Protein AF-A0A1S8C8N1-F1 (afdb_monomer_lite)

Radius of gyration: 22.49 Å; chains: 1; bounding box: 58×48×48 Å

Foldseek 3Di:
DDDPPCCVDPVNVCPDPPHDFDDDCPPPPCNPDTDRDDDDDDPVVPDDDDDADEDDPGPHDPPPCPCVVPVQADVQKDFDADPVRDTQDTGRHRDDPVVVVVRVVVSVCVVVVNPPPDD

Structu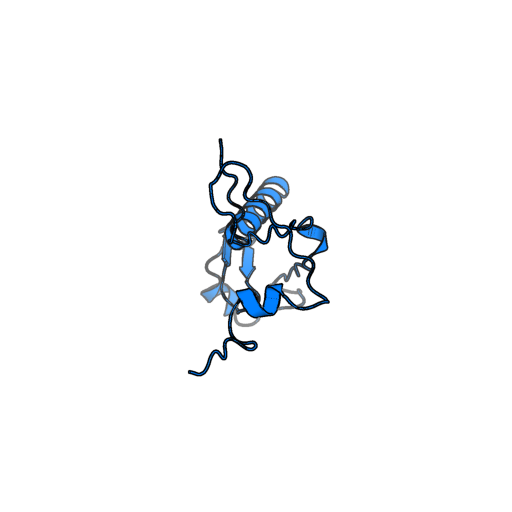re (mmCIF, N/CA/C/O backbone):
data_AF-A0A1S8C8N1-F1
#
_entry.id   AF-A0A1S8C8N1-F1
#
loop_
_atom_site.group_PDB
_atom_site.id
_atom_site.type_symbol
_atom_site.label_atom_id
_atom_site.label_alt_id
_atom_site.label_comp_id
_atom_site.label_asym_id
_atom_site.label_entity_id
_atom_site.label_seq_id
_atom_site.pdbx_PDB_ins_code
_atom_site.Cartn_x
_atom_site.Cartn_y
_atom_site.Cartn_z
_atom_site.occupancy
_atom_site.B_iso_or_equiv
_atom_site.auth_seq_id
_atom_site.auth_comp_id
_atom_site.auth_asym_id
_atom_site.auth_atom_id
_atom_site.pdbx_PDB_model_num
ATOM 1 N N . MET A 1 1 ? -34.673 -33.971 25.544 1.00 37.94 1 MET A N 1
ATOM 2 C CA . MET A 1 1 ? -34.764 -32.505 25.387 1.00 37.94 1 MET A CA 1
ATOM 3 C C . MET A 1 1 ? -33.391 -31.929 25.726 1.00 37.94 1 MET A C 1
ATOM 5 O O . MET A 1 1 ? -33.162 -31.575 26.871 1.00 37.94 1 MET A O 1
ATOM 9 N N . SER A 1 2 ? -32.446 -31.966 24.779 1.00 38.16 2 SER A N 1
ATOM 10 C CA . SER A 1 2 ? -31.076 -31.470 24.998 1.00 38.16 2 SER A CA 1
ATOM 11 C C . SER A 1 2 ? -30.982 -30.014 24.570 1.00 38.16 2 SER A C 1
ATOM 13 O O . SER A 1 2 ? -31.166 -29.705 23.396 1.00 38.16 2 SER A O 1
ATOM 15 N N . VAL A 1 3 ? -30.699 -29.137 25.528 1.00 52.00 3 VAL A N 1
ATOM 16 C CA . VAL A 1 3 ? -30.239 -27.769 25.282 1.00 52.00 3 VAL A CA 1
ATOM 17 C C . VAL A 1 3 ? -28.735 -27.784 25.503 1.00 52.00 3 VAL A C 1
ATOM 19 O O . VAL A 1 3 ? -28.273 -27.699 26.632 1.00 52.00 3 VAL A O 1
ATOM 22 N N . GLU A 1 4 ? -27.983 -27.906 24.415 1.00 50.19 4 GLU A N 1
ATOM 23 C CA . GLU A 1 4 ? -26.529 -27.738 24.406 1.00 50.19 4 GLU A CA 1
ATOM 24 C C . GLU A 1 4 ? -26.156 -26.598 23.437 1.00 50.19 4 GLU A C 1
ATOM 26 O O . GLU A 1 4 ? -25.770 -26.858 22.302 1.00 50.19 4 GLU A O 1
ATOM 31 N N . PRO A 1 5 ? -26.249 -25.313 23.828 1.00 52.84 5 PRO A N 1
ATOM 32 C CA . PRO A 1 5 ? -25.493 -24.248 23.184 1.00 52.84 5 PRO A CA 1
ATOM 33 C C . PRO A 1 5 ? -24.304 -23.910 24.093 1.00 52.84 5 PRO A C 1
ATOM 35 O O . PRO A 1 5 ? -24.222 -22.824 24.660 1.00 52.84 5 PRO A O 1
ATOM 38 N N . GLY A 1 6 ? -23.435 -24.895 24.334 1.00 53.34 6 GLY A N 1
ATOM 39 C CA . GLY A 1 6 ? -22.503 -24.865 25.464 1.00 53.34 6 GLY A CA 1
ATOM 40 C C . GLY A 1 6 ? -21.233 -24.037 25.279 1.00 53.34 6 GLY A C 1
ATOM 41 O O . GLY A 1 6 ? -20.624 -23.707 26.283 1.00 53.34 6 GLY A O 1
ATOM 42 N N . LEU A 1 7 ? -20.831 -23.693 24.048 1.00 51.84 7 LEU A N 1
ATOM 43 C CA . LEU A 1 7 ? -19.620 -22.891 23.760 1.00 51.84 7 LEU A CA 1
ATOM 44 C C . LEU A 1 7 ? -19.541 -22.391 22.303 1.00 51.84 7 LEU A C 1
ATOM 46 O O . LEU A 1 7 ? -18.928 -21.362 22.049 1.00 51.84 7 LEU A O 1
ATOM 50 N N . LEU A 1 8 ? -20.195 -23.071 21.351 1.00 52.16 8 LEU A N 1
ATOM 51 C CA . LEU A 1 8 ? -20.136 -22.751 19.911 1.00 52.16 8 LEU A CA 1
ATOM 52 C C . LEU A 1 8 ? -21.081 -21.620 19.457 1.00 52.16 8 LEU A C 1
ATOM 54 O O . LEU A 1 8 ? -21.174 -21.338 18.267 1.00 52.16 8 LEU A O 1
ATOM 58 N N . HIS A 1 9 ? -21.810 -20.981 20.375 1.00 58.22 9 HIS A N 1
ATOM 59 C CA . HIS A 1 9 ? -22.715 -19.876 20.049 1.00 58.22 9 HIS A CA 1
ATOM 60 C C . HIS A 1 9 ? -22.185 -18.556 20.607 1.00 58.22 9 HIS A C 1
ATOM 62 O O . HIS A 1 9 ? -21.781 -18.489 21.767 1.00 58.22 9 HIS A O 1
ATOM 68 N N . THR A 1 10 ? -22.297 -17.477 19.826 1.00 57.44 10 THR A N 1
ATOM 69 C CA . THR A 1 10 ? -21.892 -16.111 20.206 1.00 57.44 10 THR A CA 1
ATOM 70 C C . THR A 1 10 ? -22.488 -15.674 21.548 1.00 57.44 10 THR A C 1
ATOM 72 O O . THR A 1 10 ? -21.830 -15.023 22.341 1.00 57.44 10 THR A O 1
ATOM 75 N N . ASN A 1 11 ? -23.707 -16.096 21.892 1.00 63.69 11 ASN A N 1
ATOM 76 C CA . ASN A 1 11 ? -24.278 -15.783 23.209 1.00 63.69 11 ASN A CA 1
ATOM 77 C C . ASN A 1 11 ? -23.594 -16.520 24.378 1.00 63.69 11 ASN A C 1
ATOM 79 O O . ASN A 1 11 ? -23.635 -16.033 25.503 1.00 63.69 11 ASN A O 1
ATOM 83 N N . GLY A 1 12 ? -22.977 -17.681 24.143 1.00 66.56 12 GLY A N 1
ATOM 84 C CA . GLY A 1 12 ? -22.240 -18.443 25.155 1.00 66.56 12 GLY A CA 1
ATOM 85 C C . GLY A 1 12 ? -20.892 -17.811 25.509 1.00 66.56 12 GLY A C 1
ATOM 86 O O . GLY A 1 12 ? -20.526 -17.779 26.686 1.00 66.56 12 GLY A O 1
ATOM 87 N N . ILE A 1 13 ? -20.191 -17.237 24.521 1.00 68.00 13 ILE A N 1
ATOM 88 C CA . ILE A 1 13 ? -18.919 -16.531 24.753 1.00 68.00 13 ILE A CA 1
ATOM 89 C C . ILE A 1 13 ? -19.133 -15.231 25.545 1.00 68.00 13 ILE A C 1
ATOM 91 O O . ILE A 1 13 ? -18.355 -14.903 26.432 1.00 68.00 13 ILE A O 1
ATOM 95 N N . LEU A 1 14 ? -20.257 -14.543 25.320 1.00 68.06 14 LEU A N 1
ATOM 96 C CA . LEU A 1 14 ? -20.612 -13.307 26.032 1.00 68.06 14 LEU A CA 1
ATOM 97 C C . LEU A 1 14 ? -21.055 -13.527 27.487 1.00 68.06 14 LEU A C 1
ATOM 99 O O . LEU A 1 14 ? -21.281 -12.561 28.213 1.00 68.06 14 LEU A O 1
ATOM 103 N N . ARG A 1 15 ? -21.215 -14.783 27.918 1.00 70.81 15 ARG A N 1
ATOM 104 C CA . ARG A 1 15 ? -21.560 -15.149 29.303 1.00 70.81 15 ARG A CA 1
ATOM 105 C C . ARG A 1 15 ? -20.358 -15.654 30.098 1.00 70.81 15 ARG A C 1
ATOM 107 O O . ARG A 1 15 ? -20.535 -16.085 31.235 1.00 70.81 15 ARG A O 1
ATOM 114 N N . GLN A 1 16 ? -19.162 -15.624 29.513 1.00 75.12 16 GLN A N 1
ATOM 115 C CA . GLN A 1 16 ? -17.948 -16.035 30.202 1.00 75.12 16 GLN A CA 1
ATOM 116 C C . GLN A 1 16 ? -17.550 -15.001 31.268 1.00 75.12 16 GLN A C 1
ATOM 118 O O . GLN A 1 16 ? -17.677 -13.803 31.027 1.00 75.12 16 GLN A O 1
ATOM 123 N N . PRO A 1 17 ? -17.029 -15.434 32.429 1.00 64.50 17 PRO A N 1
ATOM 124 C CA . PRO A 1 17 ? -16.709 -14.541 33.549 1.00 64.50 17 PRO A CA 1
ATOM 125 C C . PRO A 1 17 ? -15.569 -13.552 33.257 1.00 64.50 17 PRO A C 1
ATOM 127 O O . PRO A 1 17 ? -15.396 -12.588 33.994 1.00 64.50 17 PRO A O 1
ATOM 130 N N . TRP A 1 18 ? -14.795 -13.787 32.194 1.00 64.94 18 TRP A N 1
ATOM 131 C CA . TRP A 1 18 ? -13.705 -12.926 31.727 1.00 64.94 18 TRP A CA 1
ATOM 132 C C . TRP A 1 18 ? -14.126 -11.964 30.603 1.00 64.94 18 TRP A C 1
ATOM 134 O O . TRP A 1 18 ? -13.303 -11.189 30.122 1.00 64.94 18 TRP A O 1
ATOM 144 N N . VAL A 1 19 ? -15.395 -11.995 30.180 1.00 64.94 19 VAL A N 1
ATOM 145 C CA . VAL A 1 19 ? -15.954 -11.069 29.190 1.00 64.94 19 VAL A CA 1
ATOM 146 C C . VAL A 1 19 ? -16.843 -10.061 29.913 1.00 64.94 19 VAL A C 1
ATOM 148 O O . VAL A 1 19 ? -17.781 -10.448 30.606 1.00 64.94 19 VAL A O 1
ATOM 151 N N . THR A 1 20 ? -16.582 -8.767 29.714 1.00 67.06 20 THR A N 1
ATOM 152 C CA . THR A 1 20 ? -17.425 -7.671 30.221 1.00 67.06 20 THR A CA 1
ATOM 153 C C . THR A 1 20 ? -18.229 -7.079 29.064 1.00 67.06 20 THR A C 1
ATOM 155 O O . THR A 1 20 ? -17.762 -6.150 28.406 1.00 67.06 20 THR A O 1
ATOM 158 N N . PRO A 1 21 ? -19.414 -7.623 28.744 1.00 65.12 21 PRO A N 1
ATOM 159 C CA . PRO A 1 21 ? -20.219 -7.100 27.655 1.00 65.12 21 PRO A CA 1
ATOM 160 C C . PRO A 1 21 ? -20.938 -5.817 28.080 1.00 65.12 21 PRO A C 1
ATOM 162 O O . PRO A 1 21 ? -21.640 -5.790 29.092 1.00 65.12 21 PRO A O 1
ATOM 165 N N . GLU A 1 22 ? -20.838 -4.773 27.266 1.00 65.56 22 GLU A N 1
ATOM 166 C CA . GLU A 1 22 ? -21.710 -3.609 27.391 1.00 65.56 22 GLU A CA 1
ATOM 167 C C . GLU A 1 22 ? -23.068 -3.933 26.745 1.00 65.56 22 GLU A C 1
ATOM 169 O O . GLU A 1 22 ? -23.145 -4.379 25.600 1.00 65.56 22 GLU A O 1
ATOM 174 N N . ARG A 1 23 ? -24.159 -3.772 27.501 1.00 60.62 23 ARG A N 1
ATOM 175 C CA . ARG A 1 23 ? -25.528 -3.914 26.992 1.00 60.62 23 ARG A CA 1
ATOM 176 C C . ARG A 1 23 ? -26.140 -2.532 26.887 1.00 60.62 23 ARG A C 1
ATOM 178 O O . ARG A 1 23 ? -26.576 -1.985 27.895 1.00 60.62 23 ARG A O 1
ATOM 185 N N . THR A 1 24 ? -26.202 -1.989 25.679 1.00 59.88 24 THR A N 1
ATOM 186 C CA . THR A 1 24 ? -26.974 -0.775 25.426 1.00 59.88 24 THR A CA 1
ATOM 187 C C . THR A 1 24 ? -28.005 -1.030 24.332 1.00 59.88 24 THR A C 1
ATOM 189 O O . THR A 1 24 ? -27.676 -1.293 23.179 1.00 59.88 24 THR A O 1
ATOM 192 N N . SER A 1 25 ? -29.274 -1.033 24.737 1.00 56.41 25 SER A N 1
ATOM 193 C CA . SER A 1 25 ? -30.461 -1.180 23.881 1.00 56.41 25 SER A CA 1
ATOM 194 C C . SER A 1 25 ? -31.470 -0.046 24.108 1.00 56.41 25 SER A C 1
ATOM 196 O O . SER A 1 25 ? -32.614 -0.125 23.651 1.00 56.41 25 SER A O 1
ATOM 198 N N . ALA A 1 26 ? -31.069 1.000 24.842 1.00 54.62 26 ALA A N 1
ATOM 199 C CA . ALA A 1 26 ? -31.945 2.092 25.244 1.00 54.62 26 ALA A CA 1
ATOM 200 C C . ALA A 1 26 ? -32.576 2.763 24.010 1.00 54.62 26 ALA A C 1
ATOM 202 O O . ALA A 1 26 ? -31.875 3.295 23.155 1.00 54.62 26 ALA A O 1
ATOM 203 N N . GLY A 1 27 ? -33.910 2.708 23.920 1.00 60.88 27 GLY A N 1
ATOM 204 C CA . GLY A 1 27 ? -34.695 3.314 22.838 1.00 60.88 27 GLY A CA 1
ATOM 205 C C . GLY A 1 27 ? -34.939 2.443 21.597 1.00 60.88 27 GLY A C 1
ATOM 206 O O . GLY A 1 27 ? -35.653 2.891 20.707 1.00 60.88 27 GLY A O 1
ATOM 207 N N . LEU A 1 28 ? -34.410 1.212 21.529 1.00 64.31 28 LEU A N 1
ATOM 208 C CA . LEU A 1 28 ? -34.479 0.365 20.319 1.00 64.31 28 LEU A CA 1
ATOM 209 C C . LEU A 1 28 ? -35.344 -0.904 20.468 1.00 64.31 28 LEU A C 1
ATOM 211 O O . LEU A 1 28 ? -35.538 -1.632 19.498 1.00 64.31 28 LEU A O 1
ATOM 215 N N . GLY A 1 29 ? -35.876 -1.185 21.665 1.00 62.12 29 GLY A N 1
ATOM 216 C CA . GLY A 1 29 ? -36.768 -2.330 21.917 1.00 62.12 29 GLY A CA 1
ATOM 217 C C . GLY A 1 29 ? -36.088 -3.707 21.873 1.00 62.12 29 GLY A C 1
ATOM 218 O O . GLY A 1 29 ? -36.755 -4.722 21.675 1.00 62.12 29 GLY A O 1
ATOM 219 N N . TRP A 1 30 ? -34.759 -3.763 22.013 1.00 62.12 30 TRP A N 1
ATOM 220 C CA . TRP A 1 30 ? -33.960 -4.992 21.906 1.00 62.12 30 TRP A CA 1
ATOM 221 C C . TRP A 1 30 ? -33.360 -5.414 23.256 1.00 62.12 30 TRP A C 1
ATOM 223 O O . TRP A 1 30 ? -32.146 -5.519 23.409 1.00 62.12 30 TRP A O 1
ATOM 233 N N . ASP A 1 31 ? -34.205 -5.709 24.245 1.00 59.62 31 ASP A N 1
ATOM 234 C CA . ASP A 1 31 ? -33.807 -6.016 25.636 1.00 59.62 31 ASP A CA 1
ATOM 235 C C . ASP A 1 31 ? -32.970 -7.301 25.820 1.00 59.62 31 ASP A C 1
ATOM 237 O O . ASP A 1 31 ? -32.490 -7.599 26.916 1.00 59.62 31 ASP A O 1
ATOM 241 N N . ARG A 1 32 ? -32.799 -8.102 24.759 1.00 59.56 32 ARG A N 1
ATOM 242 C CA . ARG A 1 32 ? -32.085 -9.393 24.791 1.00 59.56 32 ARG A CA 1
ATOM 243 C C . ARG A 1 32 ? -30.932 -9.499 23.793 1.00 59.56 32 ARG A C 1
ATOM 245 O O . ARG A 1 32 ? -30.372 -10.586 23.666 1.00 59.56 32 ARG A O 1
ATOM 252 N N . GLN A 1 33 ? -30.577 -8.417 23.099 1.00 56.72 33 GLN A N 1
ATOM 253 C CA . GLN A 1 33 ? -29.446 -8.419 22.171 1.00 56.72 33 GLN A CA 1
ATOM 254 C C . GLN A 1 33 ? -28.216 -7.761 22.792 1.00 56.72 33 GLN A C 1
ATOM 256 O O . GLN A 1 33 ? -28.304 -6.772 23.516 1.00 56.72 33 GLN A O 1
ATOM 261 N N . TYR A 1 34 ? -27.059 -8.352 22.520 1.00 53.72 34 TYR A N 1
ATOM 262 C CA . TYR A 1 34 ? -25.767 -7.814 22.907 1.00 53.72 34 TYR A CA 1
ATOM 263 C C . TYR A 1 34 ? -25.181 -7.038 21.731 1.00 53.72 34 TYR A C 1
ATOM 265 O O . TYR A 1 34 ? -24.967 -7.619 20.669 1.00 53.72 34 TYR A O 1
ATOM 273 N N . LEU A 1 35 ? -24.886 -5.755 21.933 1.00 51.97 35 LEU A N 1
ATOM 274 C CA . LEU A 1 35 ? -24.106 -4.954 20.996 1.00 51.97 35 LEU A CA 1
ATOM 275 C C . LEU A 1 35 ? -22.703 -4.794 21.592 1.00 51.97 35 LEU A C 1
ATOM 277 O O . LEU A 1 35 ? -22.512 -4.028 22.531 1.00 51.97 35 LEU A O 1
ATOM 281 N N . SER A 1 36 ? -21.720 -5.550 21.101 1.00 46.72 36 SER A N 1
ATOM 282 C CA . SER A 1 36 ? -20.329 -5.301 21.490 1.00 46.72 36 SER A CA 1
ATOM 283 C C . SER A 1 36 ? -19.843 -4.067 20.738 1.00 46.72 36 SER A C 1
ATOM 285 O O . SER A 1 36 ? -19.540 -4.133 19.550 1.00 46.72 36 SER A O 1
ATOM 287 N N . VAL A 1 37 ? -19.800 -2.927 21.424 1.00 50.16 37 VAL A N 1
ATOM 288 C CA . VAL A 1 37 ? -19.094 -1.742 20.937 1.00 50.16 37 VAL A CA 1
ATOM 289 C C . VAL A 1 37 ? -17.621 -1.892 21.296 1.00 50.16 37 VAL A C 1
ATOM 291 O O . VAL A 1 37 ? -17.200 -1.618 22.416 1.00 50.16 37 VAL A O 1
ATOM 294 N N . GLN A 1 38 ? -16.808 -2.364 20.353 1.00 48.00 38 GLN A N 1
ATOM 295 C CA . GLN A 1 38 ? -15.362 -2.257 20.511 1.00 48.00 38 GLN A CA 1
ATOM 296 C C . GLN A 1 38 ? -14.956 -0.810 20.231 1.00 48.00 38 GLN A C 1
ATOM 298 O O . GLN A 1 38 ? -15.095 -0.314 19.111 1.00 48.00 38 GLN A O 1
ATOM 303 N N . ARG A 1 39 ? -14.463 -0.108 21.259 1.00 48.72 39 ARG A N 1
ATOM 304 C CA . ARG A 1 39 ? -13.761 1.160 21.049 1.00 48.72 39 ARG A CA 1
ATOM 305 C C . ARG A 1 39 ? -12.460 0.850 20.324 1.00 48.72 39 ARG A C 1
ATOM 307 O O . ARG A 1 39 ? -11.541 0.299 20.920 1.00 48.72 39 ARG A O 1
ATOM 314 N N . ALA A 1 40 ? -12.390 1.202 19.048 1.00 44.31 40 ALA A N 1
ATOM 315 C CA . ALA A 1 40 ? -11.139 1.117 18.315 1.00 44.31 40 ALA A CA 1
ATOM 316 C C . ALA A 1 40 ? -10.114 2.082 18.926 1.00 44.31 40 ALA A C 1
ATOM 318 O O . ALA A 1 40 ? -10.424 3.253 19.167 1.00 44.31 40 ALA A O 1
ATOM 319 N N . GLN A 1 41 ? -8.906 1.583 19.160 1.00 47.50 41 GLN A N 1
ATOM 320 C CA . GLN A 1 41 ? -7.753 2.410 19.495 1.00 47.50 41 GLN A CA 1
ATOM 321 C C . GLN A 1 41 ? -7.291 3.242 18.283 1.00 47.50 41 GLN A C 1
ATOM 323 O O . GLN A 1 41 ? -7.645 2.927 17.141 1.00 47.50 41 GLN A O 1
ATOM 328 N N . PRO A 1 42 ? -6.519 4.320 18.514 1.00 51.56 42 PRO A N 1
ATOM 329 C CA . PRO A 1 42 ? -5.867 5.073 17.447 1.00 51.56 42 PRO A CA 1
ATOM 330 C C . PRO A 1 42 ? -4.948 4.171 16.601 1.00 51.56 42 PRO A C 1
ATOM 332 O O . PRO A 1 42 ? -4.047 3.519 17.115 1.00 51.56 42 PRO A O 1
ATOM 335 N N . TYR A 1 43 ? -5.166 4.163 15.285 1.00 53.66 43 TYR A N 1
ATOM 336 C CA . TYR A 1 43 ? -4.573 3.223 14.320 1.00 53.66 43 TYR A CA 1
ATOM 337 C C . TYR A 1 43 ? -3.038 3.153 14.310 1.00 53.66 43 TYR A C 1
ATOM 339 O O . TYR A 1 43 ? -2.490 2.072 14.109 1.00 53.66 43 TYR A O 1
ATOM 347 N N . ARG A 1 44 ? -2.346 4.283 14.530 1.00 52.66 44 ARG A N 1
ATOM 348 C CA . ARG A 1 44 ? -0.872 4.349 14.494 1.00 52.66 44 ARG A CA 1
ATOM 349 C C . ARG A 1 44 ? -0.216 3.556 15.623 1.00 52.66 44 ARG A C 1
ATOM 351 O O . ARG A 1 44 ? 0.947 3.203 15.508 1.00 52.66 44 ARG A O 1
ATOM 358 N N . GLU A 1 45 ? -0.949 3.301 16.702 1.00 53.25 45 GLU A N 1
ATOM 359 C CA . GLU A 1 45 ? -0.428 2.604 17.880 1.00 53.25 45 GLU A CA 1
ATOM 360 C C . GLU A 1 45 ? -0.738 1.101 17.852 1.00 53.25 45 GLU A C 1
ATOM 362 O O . GLU A 1 45 ? -0.154 0.342 18.621 1.00 53.25 45 GLU A O 1
ATOM 367 N N . SER A 1 46 ? -1.656 0.657 16.984 1.00 60.25 46 SER A N 1
ATOM 368 C CA . SER A 1 46 ? -2.155 -0.724 16.983 1.00 60.25 46 SER A CA 1
ATOM 369 C C . SER A 1 46 ? -1.493 -1.633 15.947 1.00 60.25 46 SER A C 1
ATOM 371 O O . SER A 1 46 ? -1.566 -2.852 16.102 1.00 60.25 46 SER A O 1
ATOM 373 N N . PHE A 1 47 ? -0.862 -1.080 14.904 1.00 65.56 47 PHE A N 1
ATOM 374 C CA . PHE A 1 47 ? -0.253 -1.869 13.831 1.00 65.56 47 PHE A CA 1
ATOM 375 C C . PHE A 1 47 ? 1.066 -1.249 13.374 1.00 65.56 47 PHE A C 1
ATOM 377 O O . PHE A 1 47 ? 1.144 -0.051 13.107 1.00 65.56 47 PHE A O 1
ATOM 384 N N . GLU A 1 48 ? 2.093 -2.083 13.250 1.00 65.19 48 GLU A N 1
ATOM 385 C CA . GLU A 1 48 ? 3.364 -1.702 12.647 1.00 65.19 48 GLU A CA 1
ATOM 386 C C . GLU A 1 48 ? 3.223 -1.758 11.120 1.00 65.19 48 GLU A C 1
ATOM 388 O O . GLU A 1 48 ? 2.977 -2.821 10.548 1.00 65.19 48 GLU A O 1
ATOM 393 N N . VAL A 1 49 ? 3.335 -0.606 10.454 1.00 71.12 49 VAL A N 1
ATOM 394 C CA . VAL A 1 49 ? 3.386 -0.534 8.988 1.00 71.12 49 VAL A CA 1
ATOM 395 C C . VAL A 1 49 ? 4.852 -0.506 8.576 1.00 71.12 49 VAL A C 1
ATOM 397 O O . VAL A 1 49 ? 5.528 0.509 8.737 1.00 71.12 49 VAL A O 1
ATOM 400 N N . GLY A 1 50 ? 5.345 -1.630 8.058 1.00 80.81 50 GLY A N 1
ATOM 401 C CA . GLY A 1 50 ? 6.674 -1.710 7.460 1.00 80.81 50 GLY A CA 1
ATOM 402 C C . GLY A 1 50 ? 6.700 -1.034 6.090 1.00 80.81 50 GLY A C 1
ATOM 403 O O . GLY A 1 50 ? 5.812 -1.262 5.269 1.00 80.81 50 GLY A O 1
ATOM 404 N N . ALA A 1 51 ? 7.723 -0.220 5.835 1.00 85.50 51 ALA A N 1
ATOM 405 C CA . ALA A 1 51 ? 7.987 0.351 4.519 1.00 85.50 51 ALA A CA 1
ATOM 406 C C . ALA A 1 51 ? 9.191 -0.356 3.892 1.00 85.50 51 ALA A C 1
ATOM 408 O O . ALA A 1 51 ? 10.253 -0.439 4.506 1.00 85.50 51 ALA A O 1
ATOM 409 N N . VAL A 1 52 ? 9.021 -0.845 2.665 1.00 88.19 52 VAL A N 1
ATOM 410 C CA . VAL A 1 52 ? 10.081 -1.489 1.885 1.00 88.19 52 VAL A CA 1
ATOM 411 C C . VAL A 1 52 ? 10.275 -0.707 0.596 1.00 88.19 52 VAL A C 1
ATOM 413 O O . VAL A 1 52 ? 9.310 -0.424 -0.111 1.00 88.19 52 VAL A O 1
ATOM 416 N N . VAL A 1 53 ? 11.527 -0.368 0.291 1.00 88.81 53 VAL A N 1
ATOM 417 C CA . VAL A 1 53 ? 11.909 0.247 -0.983 1.00 88.81 53 VAL A CA 1
ATOM 418 C C . VAL A 1 53 ? 12.608 -0.813 -1.821 1.00 88.81 53 VAL A C 1
ATOM 420 O O . VAL A 1 53 ? 13.583 -1.413 -1.370 1.00 88.81 53 VAL A O 1
ATOM 4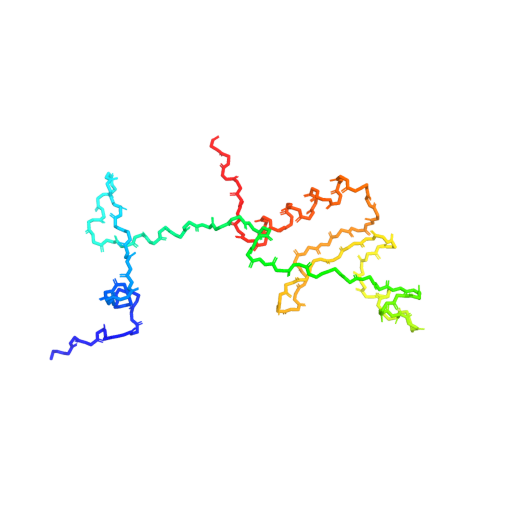23 N N . ILE A 1 54 ? 12.098 -1.044 -3.030 1.00 87.38 54 ILE A N 1
ATOM 424 C CA . ILE A 1 54 ? 12.679 -1.978 -3.995 1.00 87.38 54 ILE A CA 1
ATOM 425 C C . ILE A 1 54 ? 13.360 -1.160 -5.090 1.00 87.38 54 ILE A C 1
ATOM 427 O O . ILE A 1 54 ? 12.721 -0.311 -5.711 1.00 87.38 54 ILE A O 1
ATOM 431 N N . GLY A 1 55 ? 14.650 -1.394 -5.320 1.00 83.50 55 GLY A N 1
ATOM 432 C CA . GLY A 1 55 ? 15.404 -0.712 -6.367 1.00 83.50 55 GLY A CA 1
ATOM 433 C C . GLY A 1 55 ? 16.922 -0.782 -6.188 1.00 83.50 55 GLY A C 1
ATOM 434 O O . GLY A 1 55 ? 17.409 -1.320 -5.191 1.00 83.50 55 GLY A O 1
ATOM 435 N N . PRO A 1 56 ? 17.686 -0.213 -7.136 1.00 79.56 56 PRO A N 1
ATOM 436 C CA . PRO A 1 56 ? 19.142 -0.305 -7.138 1.00 79.56 56 PRO A CA 1
ATOM 437 C C . PRO A 1 56 ? 19.759 0.228 -5.841 1.00 79.56 56 PRO A C 1
ATOM 439 O O . PRO A 1 56 ? 19.533 1.380 -5.459 1.00 79.56 56 PRO A O 1
ATOM 442 N N . GLY A 1 57 ? 20.563 -0.604 -5.174 1.00 82.19 57 GLY A N 1
ATOM 443 C CA . GLY A 1 57 ? 21.249 -0.227 -3.933 1.00 82.19 57 GLY A CA 1
ATOM 444 C C . GLY A 1 57 ? 20.356 -0.142 -2.688 1.00 82.19 57 GLY A C 1
ATOM 445 O O . GLY A 1 57 ? 20.798 0.409 -1.679 1.00 82.19 57 GLY A O 1
ATOM 446 N N . GLN A 1 58 ? 19.127 -0.664 -2.746 1.00 87.12 58 GLN A N 1
ATOM 447 C CA . GLN A 1 58 ? 18.250 -0.847 -1.584 1.00 87.12 58 GLN A CA 1
ATOM 448 C C . GLN A 1 58 ? 18.406 -2.250 -0.983 1.00 87.12 58 GLN A C 1
ATOM 450 O O . GLN A 1 58 ? 19.097 -3.102 -1.537 1.00 87.12 58 GLN A O 1
ATOM 455 N N . GLU A 1 59 ? 17.753 -2.500 0.157 1.00 84.00 59 GLU A N 1
ATOM 456 C CA . GLU A 1 59 ? 17.729 -3.832 0.786 1.00 84.00 59 GLU A CA 1
ATOM 457 C C . GLU A 1 59 ? 17.178 -4.905 -0.167 1.00 84.00 59 GLU A C 1
ATOM 459 O O . GLU A 1 59 ? 17.686 -6.027 -0.206 1.00 84.00 59 GLU A O 1
ATOM 464 N N . TYR A 1 60 ? 16.188 -4.532 -0.980 1.00 85.62 60 TYR A N 1
ATOM 465 C CA . TYR A 1 60 ? 15.632 -5.370 -2.032 1.00 85.62 60 TYR A CA 1
ATOM 466 C C . TYR A 1 60 ? 16.000 -4.776 -3.389 1.00 85.62 60 TYR A C 1
ATOM 468 O O . TYR A 1 60 ? 15.483 -3.732 -3.785 1.00 85.62 60 TYR A O 1
ATOM 476 N N . ASP A 1 61 ? 16.898 -5.451 -4.099 1.00 85.50 61 ASP A N 1
ATOM 477 C CA . ASP A 1 61 ? 17.353 -5.045 -5.428 1.00 85.50 61 ASP A CA 1
ATOM 478 C C . ASP A 1 61 ? 16.627 -5.855 -6.516 1.00 85.50 61 ASP A C 1
ATOM 480 O O . ASP A 1 61 ? 16.565 -7.087 -6.456 1.00 85.50 61 ASP A O 1
ATOM 484 N N . ASP A 1 62 ? 16.082 -5.175 -7.525 1.00 85.88 62 ASP A N 1
ATOM 485 C CA . ASP A 1 62 ? 15.381 -5.791 -8.660 1.00 85.88 62 ASP A CA 1
ATOM 486 C C . ASP A 1 62 ? 16.361 -6.113 -9.798 1.00 85.88 62 ASP A C 1
ATOM 488 O O . ASP A 1 62 ? 16.269 -5.598 -10.914 1.00 85.88 62 ASP A O 1
ATOM 492 N N . LEU A 1 63 ? 17.332 -6.982 -9.508 1.00 82.56 63 LEU A N 1
ATOM 493 C CA . LEU A 1 63 ? 18.456 -7.288 -10.406 1.00 82.56 63 LEU A CA 1
ATOM 494 C C . LEU A 1 63 ? 18.032 -7.791 -11.795 1.00 82.56 63 LEU A C 1
ATOM 496 O O . LEU A 1 63 ? 18.772 -7.632 -12.767 1.00 82.56 63 LEU A O 1
ATOM 500 N N . TYR A 1 64 ? 16.859 -8.418 -11.892 1.00 86.06 64 TYR A N 1
ATOM 501 C CA . TYR A 1 64 ? 16.344 -9.008 -13.129 1.00 86.06 64 TYR A CA 1
ATOM 502 C C . TYR A 1 64 ? 15.221 -8.184 -13.775 1.00 86.06 64 TYR A C 1
ATOM 504 O O . TYR A 1 64 ? 14.783 -8.506 -14.889 1.00 86.06 64 TYR A O 1
ATOM 512 N N . GLY A 1 65 ? 14.775 -7.104 -13.125 1.00 83.69 65 GLY A N 1
ATOM 513 C CA . GLY A 1 65 ? 13.663 -6.275 -13.590 1.00 83.69 65 GLY A CA 1
ATOM 514 C C . GLY A 1 65 ? 12.302 -6.969 -13.490 1.00 83.69 65 GLY A C 1
ATOM 515 O O . GLY A 1 65 ? 11.368 -6.585 -14.193 1.00 83.69 65 GLY A O 1
ATOM 516 N N . ASP A 1 66 ? 12.194 -8.053 -12.723 1.00 87.38 66 ASP A N 1
ATOM 517 C CA . ASP A 1 66 ? 10.958 -8.830 -12.622 1.00 87.38 66 ASP A CA 1
ATOM 518 C C . ASP A 1 66 ? 9.914 -8.078 -11.811 1.00 87.38 66 ASP A C 1
ATOM 520 O O . ASP A 1 66 ? 8.742 -8.060 -12.192 1.00 87.38 66 ASP A O 1
ATOM 524 N N . TRP A 1 67 ? 10.347 -7.390 -10.752 1.00 85.81 67 TRP A N 1
ATOM 525 C CA . TRP A 1 67 ? 9.466 -6.533 -9.974 1.00 85.81 67 TRP A CA 1
ATOM 526 C C . TRP A 1 67 ? 8.943 -5.372 -10.825 1.00 85.81 67 TRP A C 1
ATOM 528 O O . TRP A 1 67 ? 7.728 -5.182 -10.924 1.00 85.81 67 TRP A O 1
ATOM 538 N N . ALA A 1 68 ? 9.829 -4.671 -11.536 1.00 84.75 68 ALA A N 1
ATOM 539 C CA . ALA A 1 68 ? 9.461 -3.578 -12.431 1.00 84.75 68 ALA A CA 1
ATOM 540 C C . ALA A 1 68 ? 8.434 -3.994 -13.505 1.00 84.75 68 ALA A C 1
ATOM 542 O O . ALA A 1 68 ? 7.578 -3.195 -13.888 1.00 84.75 68 ALA A O 1
ATOM 543 N N . ARG A 1 69 ? 8.463 -5.254 -13.968 1.00 86.31 69 ARG A N 1
ATOM 544 C CA . ARG A 1 69 ? 7.491 -5.790 -14.941 1.00 86.31 69 ARG A CA 1
ATOM 545 C C . ARG A 1 69 ? 6.094 -6.015 -14.362 1.00 86.31 69 ARG A C 1
ATOM 547 O O . ARG A 1 69 ? 5.127 -5.945 -15.119 1.00 86.31 69 ARG A O 1
ATOM 554 N N . VAL A 1 70 ? 5.974 -6.327 -13.070 1.00 88.56 70 VAL A N 1
ATOM 555 C CA . VAL A 1 70 ? 4.706 -6.779 -12.461 1.00 88.56 70 VAL A CA 1
ATOM 556 C C . VAL A 1 70 ? 4.089 -5.782 -11.482 1.00 88.56 70 VAL A C 1
ATOM 558 O O . VAL A 1 70 ? 2.891 -5.877 -11.214 1.00 88.56 70 VAL A O 1
ATOM 561 N N . GLN A 1 71 ? 4.862 -4.815 -10.974 1.00 84.12 71 GLN A N 1
ATOM 562 C CA . GLN A 1 71 ? 4.418 -3.870 -9.942 1.00 84.12 71 GLN A CA 1
ATOM 563 C C . GLN A 1 71 ? 3.212 -3.017 -10.367 1.00 84.12 71 GLN A C 1
ATOM 565 O O . GLN A 1 71 ? 2.390 -2.636 -9.533 1.00 84.12 71 GLN A O 1
ATOM 570 N N . GLY A 1 72 ? 3.073 -2.743 -11.670 1.00 86.38 72 GLY A N 1
ATOM 571 C CA . GLY A 1 72 ? 1.951 -1.970 -12.213 1.00 86.38 72 GLY A CA 1
ATOM 572 C C . GLY A 1 72 ? 1.899 -0.515 -11.726 1.00 86.38 72 GLY A C 1
ATOM 573 O O . GLY A 1 72 ? 0.819 0.072 -11.710 1.00 86.38 72 GLY A O 1
ATOM 574 N N . ILE A 1 73 ? 3.045 0.033 -11.314 1.00 92.12 73 ILE A N 1
ATOM 575 C CA . ILE A 1 73 ? 3.262 1.418 -10.882 1.00 92.12 73 ILE A CA 1
ATOM 576 C C . ILE A 1 73 ? 4.518 1.974 -11.568 1.00 92.12 73 ILE A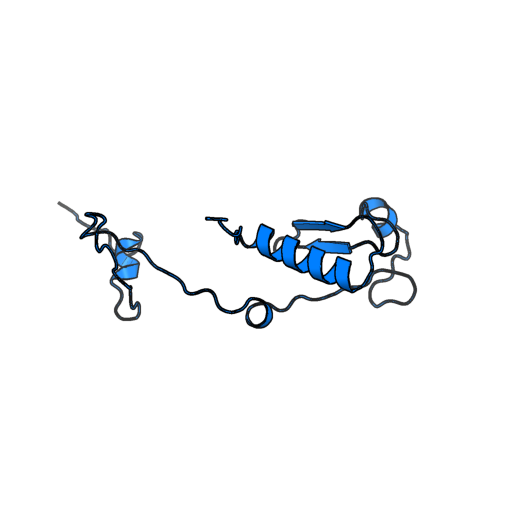 C 1
ATOM 578 O O . ILE A 1 73 ? 5.383 1.210 -12.004 1.00 92.12 73 ILE A O 1
ATOM 582 N N . GLU A 1 74 ? 4.594 3.295 -11.678 1.00 89.25 74 GLU A N 1
ATOM 583 C CA . GLU A 1 74 ? 5.778 4.025 -12.127 1.00 89.25 74 GLU A CA 1
ATOM 584 C C . GLU A 1 74 ? 6.825 4.118 -11.009 1.00 89.25 74 GLU A C 1
ATOM 586 O O . GLU A 1 74 ? 6.543 3.848 -9.835 1.00 89.25 74 GLU A O 1
ATOM 591 N N . ASP A 1 75 ? 8.032 4.560 -11.365 1.00 83.81 75 ASP A N 1
ATOM 592 C CA . ASP A 1 75 ? 9.059 4.894 -10.382 1.00 83.81 75 ASP A CA 1
ATOM 593 C C . ASP A 1 75 ? 8.534 5.954 -9.399 1.00 83.81 75 ASP A C 1
ATOM 595 O O . ASP A 1 75 ? 8.028 7.014 -9.778 1.00 83.81 75 ASP A O 1
ATOM 599 N N . GLY A 1 76 ? 8.647 5.653 -8.105 1.00 85.06 76 GLY A N 1
ATOM 600 C CA . GLY A 1 76 ? 8.119 6.491 -7.026 1.00 85.06 76 GLY A CA 1
ATOM 601 C C . GLY A 1 76 ? 6.636 6.276 -6.704 1.00 85.06 76 GLY A C 1
ATOM 602 O O . GLY A 1 76 ? 6.124 6.941 -5.807 1.00 85.06 76 GLY A O 1
ATOM 603 N N . GLY A 1 77 ? 5.946 5.356 -7.385 1.00 90.88 77 GLY A N 1
ATOM 604 C CA . GLY A 1 77 ? 4.646 4.855 -6.942 1.00 90.88 77 GLY A CA 1
ATOM 605 C C . GLY A 1 77 ? 4.741 4.014 -5.661 1.00 90.88 77 GLY A C 1
ATOM 606 O O . GLY A 1 77 ? 5.825 3.747 -5.141 1.00 90.88 77 GLY A O 1
ATOM 607 N N . ALA A 1 78 ? 3.593 3.566 -5.150 1.00 92.50 78 ALA A N 1
ATOM 608 C CA . ALA A 1 78 ? 3.536 2.762 -3.930 1.00 92.50 78 ALA A CA 1
ATOM 609 C C . ALA A 1 78 ? 2.415 1.719 -3.960 1.00 92.50 78 ALA A C 1
ATOM 611 O O . ALA A 1 78 ? 1.350 1.926 -4.549 1.00 92.50 78 ALA A O 1
ATOM 612 N N . LEU A 1 79 ? 2.643 0.603 -3.268 1.00 92.75 79 LEU A N 1
ATOM 613 C CA . LEU A 1 79 ? 1.670 -0.463 -3.058 1.00 92.75 79 LEU A CA 1
ATOM 614 C C . LEU A 1 79 ? 1.475 -0.671 -1.557 1.00 92.75 79 LEU A C 1
ATOM 616 O O . LEU A 1 79 ? 2.448 -0.778 -0.815 1.00 92.75 79 LEU A O 1
ATOM 620 N N . LEU A 1 80 ? 0.221 -0.768 -1.120 1.00 91.25 80 LEU A N 1
ATOM 621 C CA . LEU A 1 80 ? -0.117 -1.197 0.235 1.00 91.25 80 LEU A CA 1
ATOM 622 C C . LEU A 1 80 ? -0.540 -2.662 0.192 1.00 91.25 80 LEU A C 1
ATOM 624 O O . LEU A 1 80 ? -1.508 -3.007 -0.493 1.00 91.25 80 LEU A O 1
ATOM 628 N N . LEU A 1 81 ? 0.170 -3.509 0.929 1.00 90.31 81 LEU A N 1
ATOM 629 C CA . LEU A 1 81 ? -0.116 -4.936 1.038 1.00 90.31 81 LEU A CA 1
ATOM 630 C C . LEU A 1 81 ? -0.833 -5.233 2.353 1.00 90.31 81 LEU A C 1
ATOM 632 O O . LEU A 1 81 ? -0.511 -4.663 3.396 1.00 90.31 81 LEU A O 1
ATOM 636 N N . ARG A 1 82 ? -1.806 -6.142 2.306 1.00 86.8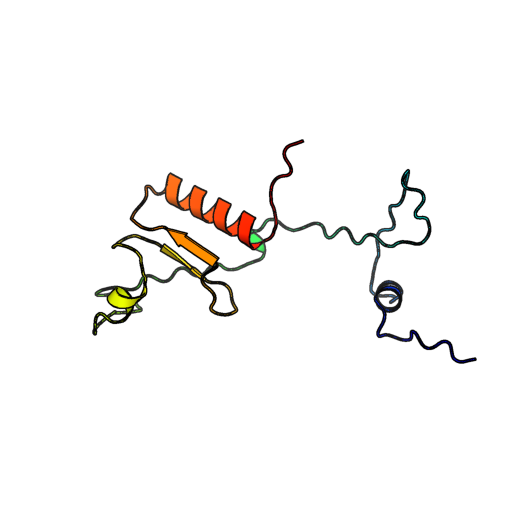8 82 ARG A N 1
ATOM 637 C CA . ARG A 1 82 ? -2.366 -6.757 3.509 1.00 86.88 82 ARG A CA 1
ATOM 638 C C . ARG A 1 82 ? -1.478 -7.910 3.993 1.00 86.88 82 ARG A C 1
ATOM 640 O O . ARG A 1 82 ? -0.741 -8.481 3.194 1.00 86.88 82 ARG A O 1
ATOM 647 N N . PRO A 1 83 ? -1.621 -8.326 5.267 1.00 85.00 83 PRO A N 1
ATOM 648 C CA . PRO A 1 83 ? -0.912 -9.485 5.818 1.00 85.00 83 PRO A CA 1
ATOM 649 C C . PRO A 1 83 ? -1.190 -10.829 5.123 1.00 85.00 83 PRO A C 1
ATOM 651 O O . PRO A 1 83 ? -0.553 -11.819 5.457 1.00 85.00 83 PRO A O 1
ATOM 654 N N . ASP A 1 84 ? -2.168 -10.890 4.216 1.00 86.75 84 ASP A N 1
ATOM 655 C CA . ASP A 1 84 ? -2.522 -12.071 3.426 1.00 86.75 84 ASP A CA 1
ATOM 656 C C . ASP A 1 84 ? -2.033 -12.001 1.967 1.00 86.75 84 ASP A C 1
ATOM 658 O O . ASP A 1 84 ? -2.577 -12.684 1.104 1.00 86.75 84 ASP A O 1
ATOM 662 N N . ASP A 1 85 ? -1.021 -11.171 1.696 1.00 85.25 85 ASP A N 1
ATOM 663 C CA . ASP A 1 85 ? -0.355 -10.988 0.396 1.00 85.25 85 ASP A CA 1
ATOM 664 C C . ASP A 1 85 ? -1.220 -10.356 -0.711 1.00 85.25 85 ASP A C 1
ATOM 666 O O . ASP A 1 85 ? -0.830 -10.305 -1.881 1.00 85.25 85 ASP A O 1
ATOM 670 N N . TYR A 1 86 ? -2.382 -9.799 -0.360 1.00 90.06 86 TYR A N 1
ATOM 671 C CA . TYR A 1 86 ? -3.208 -9.046 -1.302 1.00 90.06 86 TYR A CA 1
ATOM 672 C C . TYR A 1 86 ? -2.821 -7.570 -1.351 1.00 90.06 86 TYR A C 1
ATOM 674 O O . TYR A 1 86 ? -2.633 -6.911 -0.327 1.00 90.06 86 TYR A O 1
ATOM 682 N N . VAL A 1 87 ? -2.806 -7.014 -2.565 1.00 91.94 87 VAL A N 1
ATOM 683 C CA . VAL A 1 87 ? -2.686 -5.568 -2.767 1.00 91.94 87 VAL A CA 1
ATOM 684 C C . VAL A 1 87 ? -3.994 -4.894 -2.371 1.00 91.94 87 VAL A C 1
ATOM 686 O O . VAL A 1 87 ? -5.025 -5.084 -3.014 1.00 91.94 87 VAL A O 1
ATOM 689 N N . ALA A 1 88 ? -3.937 -4.091 -1.316 1.00 90.75 88 ALA A N 1
ATOM 690 C CA . ALA A 1 88 ? -5.073 -3.375 -0.760 1.00 90.75 88 ALA A CA 1
ATOM 691 C C . ALA A 1 88 ? -5.248 -1.978 -1.380 1.00 90.75 88 ALA A C 1
ATOM 693 O O . ALA A 1 88 ? -6.367 -1.482 -1.489 1.00 90.75 88 ALA A O 1
ATOM 694 N N . PHE A 1 89 ? -4.150 -1.353 -1.813 1.00 93.06 89 PHE A N 1
ATOM 695 C CA . PHE A 1 89 ? -4.158 -0.055 -2.485 1.00 93.06 89 PHE A CA 1
ATOM 696 C C . PHE A 1 89 ? -2.951 0.098 -3.418 1.00 93.06 89 PHE A C 1
ATOM 698 O O . PHE A 1 89 ? -1.898 -0.504 -3.191 1.00 93.06 89 PHE A O 1
ATOM 705 N N . ARG A 1 90 ? -3.116 0.909 -4.470 1.00 94.00 90 ARG A N 1
ATOM 706 C CA . ARG A 1 90 ? -2.073 1.251 -5.444 1.00 94.00 90 ARG A CA 1
ATOM 707 C C . ARG A 1 90 ? -2.047 2.757 -5.680 1.00 94.00 90 ARG A C 1
ATOM 709 O O . ARG A 1 90 ? -3.082 3.330 -6.010 1.00 94.00 90 ARG A O 1
ATOM 716 N N . HIS A 1 91 ? -0.863 3.356 -5.595 1.00 93.56 91 HIS A N 1
ATOM 717 C CA . HIS A 1 91 ? -0.596 4.723 -6.031 1.00 93.56 91 HIS A CA 1
ATOM 718 C C . HIS A 1 91 ? 0.336 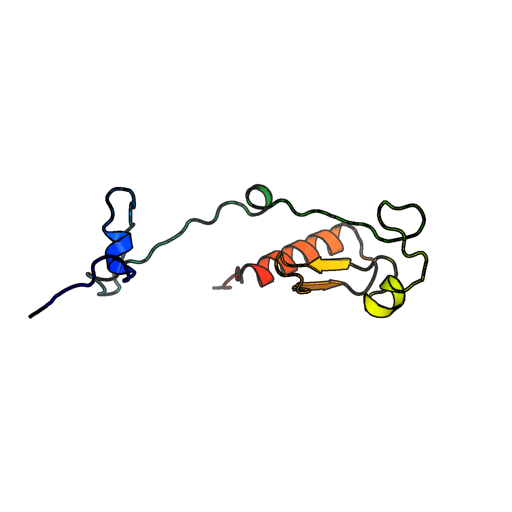4.694 -7.244 1.00 93.56 91 HIS A C 1
ATOM 720 O O . HIS A 1 91 ? 1.433 4.144 -7.169 1.00 93.56 91 HIS A O 1
ATOM 726 N N . ALA A 1 92 ? -0.119 5.251 -8.369 1.00 91.81 92 ALA A N 1
ATOM 727 C CA . ALA A 1 92 ? 0.491 4.997 -9.674 1.00 91.81 92 ALA A CA 1
ATOM 728 C C . ALA A 1 92 ? 1.881 5.621 -9.856 1.00 91.81 92 ALA A C 1
ATOM 730 O O . ALA A 1 92 ? 2.709 5.021 -10.528 1.00 91.81 92 ALA A O 1
ATOM 731 N N . ALA A 1 93 ? 2.133 6.792 -9.274 1.00 91.62 93 ALA A N 1
ATOM 732 C CA . ALA A 1 93 ? 3.354 7.563 -9.499 1.00 91.62 93 ALA A CA 1
ATOM 733 C C . ALA A 1 93 ? 3.795 8.292 -8.225 1.00 91.62 93 ALA A C 1
ATOM 735 O O . ALA A 1 93 ? 3.090 8.266 -7.214 1.00 91.62 93 ALA A O 1
ATOM 736 N N . SER A 1 94 ? 4.943 8.964 -8.287 1.00 90.88 94 SER A N 1
ATOM 737 C CA . SER A 1 94 ? 5.428 9.815 -7.199 1.00 90.88 94 SER A CA 1
ATOM 738 C C . SER A 1 94 ? 4.431 10.923 -6.844 1.00 90.88 94 SER A C 1
ATOM 740 O O . SER A 1 94 ? 3.776 11.498 -7.715 1.00 90.88 94 SER A O 1
ATOM 742 N N . ALA A 1 95 ? 4.332 11.232 -5.553 1.00 89.00 95 ALA A N 1
ATOM 743 C CA . ALA A 1 95 ? 3.486 12.291 -5.016 1.00 89.00 95 ALA A CA 1
ATOM 744 C C . ALA A 1 95 ? 4.297 13.197 -4.083 1.00 89.00 95 ALA A C 1
ATOM 746 O O . ALA A 1 95 ? 5.381 12.831 -3.620 1.00 89.00 95 ALA A O 1
ATOM 747 N N . SER A 1 96 ? 3.762 14.380 -3.771 1.00 92.06 96 SER A N 1
ATOM 748 C CA . SER A 1 96 ? 4.319 15.168 -2.671 1.00 92.06 96 SER A CA 1
ATOM 749 C C . SER A 1 96 ? 4.158 14.404 -1.350 1.00 92.06 96 SER A C 1
ATOM 751 O O . SER A 1 96 ? 3.265 13.568 -1.218 1.00 92.06 96 SER A O 1
ATOM 753 N N . THR A 1 97 ? 4.991 14.696 -0.347 1.00 86.62 97 THR A N 1
ATOM 754 C CA . THR A 1 97 ? 4.881 14.051 0.974 1.00 86.62 97 THR A CA 1
ATOM 755 C C . THR A 1 97 ? 3.481 14.199 1.568 1.00 86.62 97 THR A C 1
ATOM 757 O O . THR A 1 97 ? 2.933 13.227 2.074 1.00 86.62 97 THR A O 1
ATOM 760 N N . ALA A 1 98 ? 2.874 15.383 1.447 1.00 87.44 98 ALA A N 1
ATOM 761 C CA . ALA A 1 98 ? 1.535 15.640 1.971 1.00 87.44 98 ALA A CA 1
ATOM 762 C C . ALA A 1 98 ? 0.466 14.796 1.253 1.00 87.44 98 ALA A C 1
ATOM 764 O O . ALA A 1 98 ? -0.399 14.214 1.905 1.00 87.44 98 ALA A O 1
ATOM 765 N N . ASP A 1 99 ? 0.549 14.691 -0.076 1.00 88.44 99 ASP A N 1
ATOM 766 C CA . ASP A 1 99 ? -0.401 13.898 -0.863 1.00 88.44 99 ASP A CA 1
ATOM 767 C C . ASP A 1 99 ? -0.224 12.396 -0.604 1.00 88.44 99 ASP A C 1
ATOM 769 O O . ASP A 1 99 ? -1.207 11.666 -0.493 1.00 88.44 99 ASP A O 1
ATOM 773 N N . ALA A 1 100 ? 1.021 11.933 -0.456 1.00 87.75 100 ALA A N 1
ATOM 774 C CA . ALA A 1 100 ? 1.330 10.545 -0.128 1.00 87.75 100 ALA A CA 1
ATOM 775 C C . ALA A 1 100 ? 0.803 10.154 1.262 1.00 87.75 100 ALA A C 1
ATOM 777 O O . ALA A 1 100 ? 0.204 9.090 1.417 1.00 87.75 100 ALA A O 1
ATOM 778 N N . GLU A 1 101 ? 0.988 11.018 2.265 1.00 87.88 101 GLU A N 1
ATOM 779 C CA . GLU A 1 101 ? 0.455 10.809 3.614 1.00 87.88 101 GLU A CA 1
ATOM 780 C C . GLU A 1 101 ? -1.077 10.755 3.614 1.00 87.88 101 GLU A C 1
ATOM 782 O O . GLU A 1 101 ? -1.654 9.843 4.211 1.00 87.88 101 GLU A O 1
ATOM 787 N N . ALA A 1 102 ? -1.732 11.679 2.903 1.00 88.62 102 ALA A N 1
ATOM 788 C CA . ALA A 1 102 ? -3.186 11.697 2.767 1.00 88.62 102 ALA A CA 1
ATOM 789 C C . ALA A 1 102 ? -3.711 10.437 2.057 1.00 88.62 102 ALA A C 1
ATOM 791 O O . ALA A 1 102 ? -4.643 9.796 2.541 1.00 88.62 102 ALA A O 1
ATOM 792 N N . ALA A 1 103 ? -3.076 10.029 0.954 1.00 89.56 103 ALA A N 1
ATOM 793 C CA . ALA A 1 103 ? -3.465 8.837 0.205 1.00 89.56 103 ALA A CA 1
ATOM 794 C C . ALA A 1 103 ? -3.303 7.554 1.037 1.00 89.56 103 ALA A C 1
ATOM 796 O O . ALA A 1 103 ? -4.163 6.671 0.994 1.00 89.56 103 ALA A O 1
ATOM 797 N N . LEU A 1 104 ? -2.222 7.452 1.820 1.00 87.25 104 LEU A N 1
ATOM 798 C CA . LEU A 1 104 ? -2.004 6.329 2.729 1.00 87.25 104 LEU A CA 1
ATOM 799 C C . LEU A 1 104 ? -3.064 6.289 3.836 1.00 87.25 104 LEU A C 1
ATOM 801 O O . LEU A 1 104 ? -3.577 5.216 4.158 1.00 87.25 104 LEU A O 1
ATOM 805 N N . GLU A 1 105 ? -3.404 7.441 4.415 1.00 86.88 105 GLU A N 1
ATOM 806 C CA . GLU A 1 105 ? -4.445 7.527 5.436 1.00 86.88 105 GLU A CA 1
ATOM 807 C C . GLU A 1 105 ? -5.810 7.084 4.892 1.00 86.88 105 GLU A C 1
ATOM 809 O O . GLU A 1 105 ? -6.483 6.261 5.520 1.00 86.88 105 GLU A O 1
ATOM 814 N N . ASP A 1 106 ? -6.193 7.559 3.709 1.00 87.62 106 ASP A N 1
ATOM 815 C CA . ASP A 1 106 ? -7.444 7.173 3.056 1.00 87.62 106 ASP A CA 1
ATOM 816 C C . ASP A 1 106 ? -7.477 5.678 2.713 1.00 87.62 106 ASP A C 1
ATOM 818 O O . ASP A 1 106 ? -8.475 4.999 2.983 1.00 87.62 106 ASP A O 1
ATOM 822 N N . ALA A 1 107 ? -6.374 5.130 2.196 1.00 88.75 107 ALA A N 1
ATOM 823 C CA . ALA A 1 107 ? -6.247 3.703 1.921 1.00 88.75 107 ALA A CA 1
ATOM 824 C C . ALA A 1 107 ? -6.431 2.860 3.192 1.00 88.75 107 ALA A C 1
ATOM 826 O O . ALA A 1 107 ? -7.209 1.904 3.198 1.00 88.75 107 ALA A O 1
ATOM 827 N N . LEU A 1 108 ? -5.776 3.232 4.296 1.00 85.94 108 LEU A N 1
ATOM 828 C CA . LEU A 1 108 ? -5.919 2.536 5.577 1.00 85.94 108 LEU A CA 1
ATOM 829 C C . LEU A 1 108 ? -7.354 2.618 6.112 1.00 85.94 108 LEU A C 1
ATOM 831 O O . LEU A 1 108 ? -7.888 1.619 6.595 1.00 85.94 108 LEU A O 1
ATOM 835 N N . ARG A 1 109 ? -8.014 3.776 5.996 1.00 84.56 109 ARG A N 1
ATOM 836 C CA . ARG A 1 109 ? -9.423 3.937 6.396 1.00 84.56 109 ARG A CA 1
ATOM 837 C C . ARG A 1 109 ? -10.352 3.033 5.592 1.00 84.56 109 ARG A C 1
ATOM 839 O O . ARG A 1 109 ? -11.248 2.427 6.180 1.00 84.56 109 ARG A O 1
ATOM 846 N N . ALA A 1 110 ? -10.130 2.926 4.283 1.00 85.25 110 ALA A N 1
ATOM 847 C CA . ALA A 1 110 ? -10.917 2.067 3.406 1.00 85.25 110 ALA A CA 1
ATOM 848 C C . ALA A 1 110 ? -10.717 0.579 3.732 1.00 85.25 110 ALA A C 1
ATOM 850 O O . ALA A 1 110 ? -11.689 -0.155 3.885 1.00 85.25 110 ALA A O 1
ATOM 851 N N . VAL A 1 111 ? -9.466 0.140 3.900 1.00 85.00 111 VAL A N 1
ATOM 852 C CA . VAL A 1 111 ? -9.129 -1.264 4.197 1.00 85.00 111 VAL A CA 1
ATOM 853 C C . VAL A 1 111 ? -9.680 -1.716 5.548 1.00 85.00 111 VAL A C 1
ATOM 855 O O . VAL A 1 111 ? -10.076 -2.871 5.695 1.00 85.00 111 VAL A O 1
ATOM 858 N N . LEU A 1 112 ? -9.729 -0.814 6.527 1.00 80.25 112 LEU A N 1
ATOM 859 C CA . LEU A 1 112 ? -10.218 -1.100 7.876 1.00 80.25 112 LEU A CA 1
ATOM 860 C C . LEU A 1 112 ? -11.737 -0.904 8.037 1.00 80.25 112 LEU A C 1
ATOM 862 O O . LEU A 1 112 ? -12.227 -0.975 9.164 1.00 80.25 112 LEU A O 1
ATOM 866 N N . ASP A 1 113 ? -12.469 -0.646 6.947 1.00 71.44 113 ASP A N 1
ATOM 867 C CA . ASP A 1 113 ? -13.919 -0.393 6.939 1.00 71.44 113 ASP A CA 1
ATOM 868 C C . ASP A 1 113 ? -14.333 0.745 7.896 1.00 71.44 113 ASP A C 1
ATOM 870 O O . ASP A 1 113 ? -15.267 0.660 8.696 1.00 71.44 113 ASP A O 1
ATOM 874 N N . ARG A 1 114 ? -13.567 1.842 7.867 1.00 61.94 114 ARG A N 1
ATOM 875 C CA . ARG A 1 114 ? -13.781 3.044 8.692 1.00 61.94 114 ARG A CA 1
ATOM 876 C C . ARG A 1 114 ? -14.260 4.210 7.839 1.00 61.94 114 ARG A C 1
ATOM 878 O O . ARG A 1 114 ? -13.775 5.332 8.000 1.00 61.94 114 ARG A O 1
ATOM 885 N N . THR A 1 115 ? -15.199 3.951 6.931 1.00 47.75 115 THR A N 1
ATOM 886 C CA . THR A 1 115 ? -15.833 5.006 6.140 1.00 47.75 115 THR A CA 1
ATOM 887 C C . TH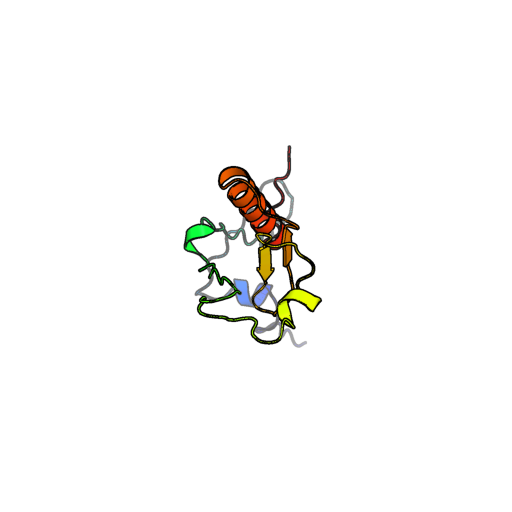R A 1 115 ? -16.487 5.994 7.100 1.00 47.75 115 THR A C 1
ATOM 889 O O . THR A 1 115 ? -17.318 5.624 7.932 1.00 47.75 115 THR A O 1
ATOM 892 N N . THR A 1 116 ? -16.077 7.257 7.039 1.00 47.03 116 THR A N 1
ATOM 893 C CA . THR A 1 116 ? -16.753 8.331 7.759 1.00 47.03 116 THR A CA 1
ATOM 894 C C . THR A 1 116 ? -18.183 8.395 7.236 1.00 47.03 116 THR A C 1
ATOM 896 O O . THR A 1 116 ? -18.426 8.811 6.107 1.00 47.03 116 THR A O 1
ATOM 899 N N . VAL A 1 117 ? -19.147 7.949 8.043 1.00 42.88 117 VAL A N 1
ATOM 900 C CA . VAL A 1 117 ? -20.556 8.246 7.785 1.00 42.88 117 VAL A CA 1
ATOM 901 C C . VAL A 1 117 ? -20.676 9.762 7.906 1.00 42.88 117 VAL A C 1
ATOM 903 O O . VAL A 1 117 ? -20.603 10.304 9.008 1.00 42.88 117 VAL A O 1
ATOM 906 N N . GLN A 1 118 ? -20.753 10.455 6.770 1.00 32.84 118 GLN A N 1
ATOM 907 C CA . GLN A 1 118 ? -21.166 11.850 6.750 1.00 32.84 118 GLN A CA 1
ATOM 908 C C . GLN A 1 118 ? -22.653 11.885 7.110 1.00 32.84 118 GLN A C 1
ATOM 910 O O . GLN A 1 118 ? -23.478 11.332 6.382 1.00 32.84 118 GLN A O 1
ATOM 915 N N . SER A 1 119 ? -22.944 12.446 8.285 1.00 34.22 119 SER A N 1
ATOM 916 C CA . SER A 1 119 ? -24.292 12.732 8.785 1.00 34.22 119 SER A CA 1
ATOM 917 C C . SER A 1 119 ? -25.033 13.748 7.926 1.00 34.22 119 SER A C 1
ATOM 919 O O . SER A 1 119 ? -24.367 14.671 7.405 1.00 34.22 119 SER A O 1
#

Sequence (119 aa):
MSVEPGLLHTNGILRQPWVTPERTSAGLGWDRQYLSVQRAQPYRESFEVGAVVIGPGQEYDDLYGDWARVQGIEDGGALLLRPDDYVAFRHAASASTADAEAALEDALRAVLDRTTVQS

Secondary structure (DSSP, 8-state):
-----SSSSHHHHTTSTT-------TTTT-TT-------PPPHHHH-------BSTTSSB--TTSHHHHHS-S-TT-EEEEPTTS-EEEEE-S---HHHHHHHHHHHHHHHTT------

pLDDT: mean 72.91, std 16.9, range [32.84, 94.0]